Protein AF-A0A959ITI8-F1 (afdb_monomer)

Structure (mmCIF, N/CA/C/O backbone):
data_AF-A0A959ITI8-F1
#
_entry.id   AF-A0A959ITI8-F1
#
loop_
_atom_site.group_PDB
_atom_site.id
_atom_site.type_symbol
_atom_site.label_atom_id
_atom_site.label_alt_id
_atom_site.label_comp_id
_atom_site.label_asym_id
_atom_site.label_entity_id
_atom_site.label_seq_id
_atom_site.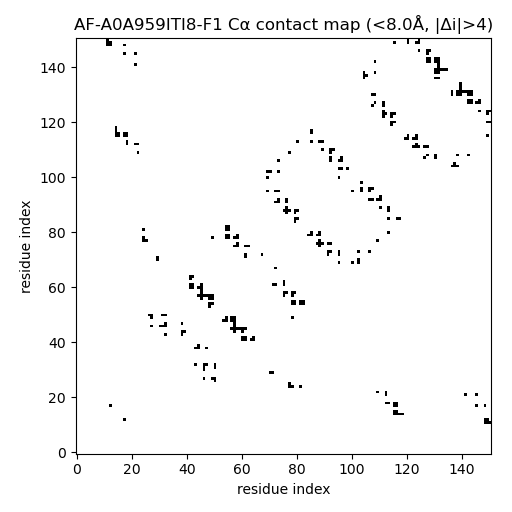pdbx_PDB_ins_code
_atom_site.Cartn_x
_atom_site.Cartn_y
_atom_site.Cartn_z
_atom_site.occupancy
_atom_site.B_iso_or_equiv
_atom_site.auth_seq_id
_atom_site.auth_comp_id
_atom_site.auth_asym_id
_atom_site.auth_atom_id
_atom_site.pdbx_PDB_model_num
ATOM 1 N N . MET A 1 1 ? -22.211 -23.857 44.767 1.00 51.75 1 MET A N 1
ATOM 2 C CA . MET A 1 1 ? -21.684 -22.522 44.427 1.00 51.75 1 MET A CA 1
ATOM 3 C C . MET A 1 1 ? -20.218 -22.698 44.069 1.00 51.75 1 MET A C 1
ATOM 5 O O . MET A 1 1 ? -19.391 -22.748 44.962 1.00 51.75 1 MET A O 1
ATOM 9 N N . LEU A 1 2 ? -19.920 -22.910 42.790 1.00 44.78 2 LEU A N 1
ATOM 10 C CA . LEU A 1 2 ? -18.564 -22.854 42.245 1.00 44.78 2 LEU A CA 1
ATOM 11 C C . LEU A 1 2 ? -18.720 -22.217 40.869 1.00 44.78 2 LEU A C 1
ATOM 13 O O . LEU A 1 2 ? -19.279 -22.823 39.958 1.00 44.78 2 LEU A O 1
ATOM 17 N N . GLY A 1 3 ? -18.382 -20.931 40.805 1.00 43.34 3 GLY A N 1
ATOM 18 C CA . GLY A 1 3 ? -18.475 -20.129 39.600 1.00 43.34 3 GLY A CA 1
ATOM 19 C C . GLY A 1 3 ? -17.437 -20.595 38.593 1.00 43.34 3 GLY A C 1
ATOM 20 O O . GLY A 1 3 ? -16.253 -20.684 38.908 1.00 43.34 3 GLY A O 1
ATOM 21 N N . PHE A 1 4 ? -17.896 -20.875 37.380 1.00 61.19 4 PHE A N 1
ATOM 22 C CA . PHE A 1 4 ? -17.029 -20.844 36.218 1.00 61.19 4 PHE A CA 1
ATOM 23 C C . PHE A 1 4 ? -16.719 -19.375 35.942 1.00 61.19 4 PHE A C 1
ATOM 25 O O . PHE A 1 4 ? -17.576 -18.622 35.484 1.00 61.19 4 PHE A O 1
ATOM 32 N N . PHE A 1 5 ? -15.501 -18.966 36.286 1.00 50.00 5 PHE A N 1
ATOM 33 C CA . PHE A 1 5 ? -14.923 -17.728 35.788 1.00 50.00 5 PHE A CA 1
ATOM 34 C C . PHE A 1 5 ? -14.714 -17.900 34.285 1.00 50.00 5 PHE A C 1
ATOM 36 O O . PHE A 1 5 ? -13.793 -18.581 33.838 1.00 50.00 5 PHE A O 1
ATOM 43 N N . TRP A 1 6 ? -15.617 -17.314 33.507 1.00 49.94 6 TRP A N 1
ATOM 44 C CA . TRP A 1 6 ? -15.401 -17.057 32.095 1.00 49.94 6 TRP A CA 1
ATOM 45 C C . TRP A 1 6 ? -14.419 -15.889 32.025 1.00 49.94 6 TRP A C 1
ATOM 47 O O . TRP A 1 6 ? -14.805 -14.731 32.136 1.00 49.94 6 TRP A O 1
ATOM 57 N N . MET A 1 7 ? -13.127 -16.198 31.952 1.00 45.97 7 MET A N 1
ATOM 58 C CA . MET A 1 7 ? -12.111 -15.212 31.602 1.00 45.97 7 MET A CA 1
ATOM 59 C C . MET A 1 7 ? -11.934 -15.287 30.088 1.00 45.97 7 MET A C 1
ATOM 61 O O . MET A 1 7 ? -10.970 -15.851 29.581 1.00 45.97 7 MET A O 1
ATOM 65 N N . GLY A 1 8 ? -12.941 -14.796 29.363 1.00 40.69 8 GLY A N 1
ATOM 66 C CA . GLY A 1 8 ? -12.720 -14.326 28.006 1.00 40.69 8 GLY A CA 1
ATOM 67 C C . GLY A 1 8 ? -11.922 -13.042 28.145 1.00 40.69 8 GLY A C 1
ATOM 68 O O . GLY A 1 8 ? -12.472 -12.026 28.561 1.00 40.69 8 GLY A O 1
ATOM 69 N N . CYS A 1 9 ? -10.612 -13.111 27.920 1.00 44.00 9 CYS A N 1
ATOM 70 C CA . CYS A 1 9 ? -9.843 -11.905 27.671 1.00 44.00 9 CYS A CA 1
ATOM 71 C C . CYS A 1 9 ? -10.472 -11.232 26.453 1.00 44.00 9 CYS A C 1
ATOM 73 O O . CYS A 1 9 ? -10.500 -11.828 25.378 1.00 44.00 9 CYS A O 1
ATOM 75 N N . ASP A 1 10 ? -10.958 -10.011 26.637 1.00 49.47 10 ASP A N 1
ATOM 76 C CA . ASP A 1 10 ? -11.189 -9.053 25.559 1.00 49.47 10 ASP A CA 1
ATOM 77 C C . ASP A 1 10 ? -9.797 -8.616 25.063 1.00 49.47 10 ASP A C 1
ATOM 79 O O . ASP A 1 10 ? -9.288 -7.543 25.376 1.00 49.47 10 ASP A O 1
ATOM 83 N N . ALA A 1 11 ? -9.073 -9.555 24.453 1.00 50.34 11 ALA A N 1
ATOM 84 C CA . ALA A 1 11 ? -7.860 -9.257 23.723 1.00 50.34 11 ALA A CA 1
ATOM 85 C C . ALA A 1 11 ? -8.335 -8.875 22.328 1.00 50.34 11 ALA A C 1
ATOM 87 O O . ALA A 1 11 ? -8.942 -9.714 21.659 1.00 50.34 11 ALA A O 1
ATOM 88 N N . GLY A 1 12 ? -8.100 -7.622 21.930 1.00 58.72 12 GLY A N 1
ATOM 89 C CA . GLY A 1 12 ? -8.297 -7.189 20.550 1.00 58.72 12 GLY A CA 1
ATOM 90 C C . GLY A 1 12 ? -7.747 -8.238 19.582 1.00 58.72 12 GLY A C 1
ATOM 91 O O . GLY A 1 12 ? -6.795 -8.960 19.899 1.00 58.72 12 GLY A O 1
ATOM 92 N N . ASP A 1 13 ? -8.409 -8.377 18.439 1.00 74.62 13 ASP A N 1
ATOM 93 C CA . ASP A 1 13 ? -8.068 -9.404 17.462 1.00 74.62 13 ASP A CA 1
ATOM 94 C C . ASP A 1 13 ? -6.576 -9.347 17.088 1.00 74.62 13 ASP A C 1
ATOM 96 O O . ASP A 1 13 ? -5.977 -8.274 17.009 1.00 74.62 13 ASP A O 1
ATOM 100 N N . ASP A 1 14 ? -5.979 -10.515 16.835 1.00 89.12 14 ASP A N 1
ATOM 101 C CA . ASP A 1 14 ? -4.570 -10.630 16.453 1.00 89.12 14 ASP A CA 1
ATOM 102 C C . ASP A 1 14 ? -4.248 -9.689 15.263 1.00 89.12 14 ASP A C 1
ATOM 104 O O . ASP A 1 14 ? -4.939 -9.758 14.236 1.00 89.12 14 ASP A O 1
ATOM 108 N N . PRO A 1 15 ? -3.221 -8.817 15.362 1.00 90.69 15 PRO A N 1
ATOM 109 C CA . PRO A 1 15 ? -2.887 -7.847 14.319 1.00 90.69 15 PRO A CA 1
ATOM 110 C C . PRO A 1 15 ? -2.648 -8.477 12.940 1.00 90.69 15 PRO A C 1
ATOM 112 O O . PRO A 1 15 ? -3.027 -7.907 11.913 1.00 90.69 15 PRO A O 1
ATOM 115 N N . GLU A 1 16 ? -2.059 -9.674 12.903 1.00 90.19 16 GLU A N 1
ATOM 116 C CA . GLU A 1 16 ? -1.835 -10.425 11.670 1.00 90.19 16 GLU A CA 1
ATOM 117 C C . GLU A 1 16 ? -3.169 -10.870 11.060 1.00 90.19 16 GLU A C 1
ATOM 119 O O . GLU A 1 16 ? -3.388 -10.726 9.855 1.00 90.19 16 GLU A O 1
ATOM 124 N N . VAL A 1 17 ? -4.100 -11.337 11.896 1.00 92.38 17 VAL A N 1
ATOM 125 C CA . VAL A 1 17 ? -5.451 -11.737 11.476 1.00 92.38 17 VAL A CA 1
ATOM 126 C C . VAL A 1 17 ? -6.253 -10.532 10.986 1.00 92.38 17 VAL A C 1
ATOM 128 O O . VAL A 1 17 ? -6.959 -10.627 9.977 1.00 92.38 17 VAL A O 1
ATOM 131 N N . LEU A 1 18 ? -6.157 -9.388 11.665 1.00 93.69 18 LEU A N 1
ATOM 132 C CA . LEU A 1 18 ? -6.809 -8.150 11.242 1.00 93.69 18 LEU A CA 1
ATOM 133 C C . LEU A 1 18 ? -6.288 -7.677 9.890 1.00 93.69 18 LEU A C 1
ATOM 135 O O . LEU A 1 18 ? -7.086 -7.409 8.990 1.00 93.69 18 LEU A O 1
ATOM 139 N N . TYR A 1 19 ? -4.970 -7.639 9.717 1.00 94.69 19 TYR A N 1
ATOM 140 C CA . TYR A 1 19 ? -4.360 -7.295 8.443 1.00 94.69 19 TYR A CA 1
ATOM 141 C C . TYR A 1 19 ? -4.781 -8.265 7.333 1.00 94.69 19 TYR A C 1
ATOM 143 O O . TYR A 1 19 ? -5.280 -7.828 6.298 1.00 94.69 19 TYR A O 1
ATOM 151 N N . ALA A 1 20 ? -4.636 -9.576 7.545 1.00 93.44 20 ALA A N 1
ATOM 152 C CA . ALA A 1 20 ? -4.881 -10.588 6.517 1.00 93.44 20 ALA A CA 1
ATOM 153 C C . ALA A 1 20 ? -6.332 -10.582 6.008 1.00 93.44 20 ALA A C 1
ATOM 155 O O . ALA A 1 20 ? -6.576 -10.837 4.831 1.00 93.44 20 ALA A O 1
ATOM 156 N N . ASN A 1 21 ? -7.293 -10.255 6.876 1.00 94.75 21 ASN A N 1
ATOM 157 C CA . ASN A 1 21 ? -8.707 -10.169 6.510 1.00 94.75 21 ASN A CA 1
ATOM 158 C C . ASN A 1 21 ? -9.075 -8.899 5.723 1.00 94.75 21 ASN A C 1
ATOM 160 O O . ASN A 1 21 ? -10.147 -8.861 5.122 1.00 94.75 21 ASN A O 1
ATOM 164 N N . ASN A 1 22 ? -8.232 -7.863 5.745 1.00 96.88 22 ASN A N 1
ATOM 165 C CA . ASN A 1 22 ? -8.537 -6.556 5.152 1.00 96.88 22 ASN A CA 1
ATOM 166 C C . ASN A 1 22 ? -7.577 -6.161 4.021 1.00 96.88 22 ASN A C 1
ATOM 168 O O . ASN A 1 22 ? -7.921 -5.329 3.182 1.00 96.88 22 ASN A O 1
ATOM 172 N N . PHE A 1 23 ? -6.382 -6.747 3.967 1.00 97.50 23 PHE A N 1
ATOM 173 C CA . PHE A 1 23 ? -5.420 -6.467 2.916 1.00 97.50 23 PHE A CA 1
ATOM 174 C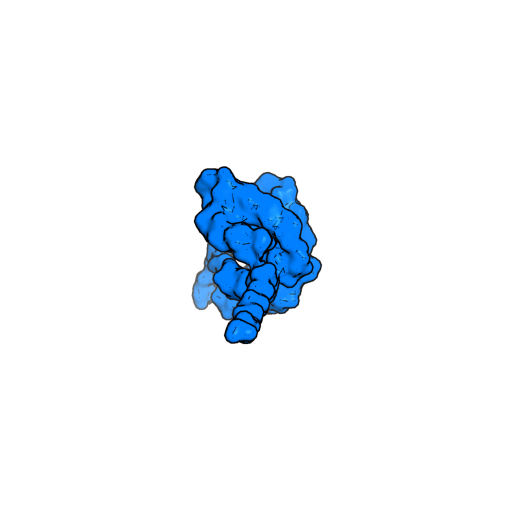 C . PHE A 1 23 ? -5.757 -7.227 1.634 1.00 97.50 23 PHE A C 1
ATOM 176 O O . PHE A 1 23 ? -5.649 -8.449 1.547 1.00 97.50 23 PHE A O 1
ATOM 183 N N . VAL A 1 24 ? -6.088 -6.462 0.598 1.00 96.94 24 VAL A N 1
ATOM 184 C CA . VAL A 1 24 ? -6.194 -6.944 -0.777 1.00 96.94 24 VAL A CA 1
ATOM 185 C C . VAL A 1 24 ? -5.328 -6.032 -1.645 1.00 96.94 24 VAL A C 1
ATOM 187 O O . VAL A 1 24 ? -5.554 -4.821 -1.628 1.00 96.94 24 VAL A O 1
ATOM 190 N N . PRO A 1 25 ? -4.334 -6.548 -2.393 1.00 96.50 25 PRO A N 1
ATOM 191 C CA . PRO A 1 25 ? -3.603 -5.738 -3.362 1.00 96.50 25 PRO A CA 1
ATOM 192 C C . PRO A 1 25 ? -4.564 -5.179 -4.414 1.00 96.50 25 PRO A C 1
ATOM 194 O O . PRO A 1 25 ? -5.355 -5.933 -4.984 1.00 96.50 25 PRO A O 1
ATOM 197 N N . ILE A 1 26 ? -4.503 -3.871 -4.666 1.00 95.19 26 ILE A N 1
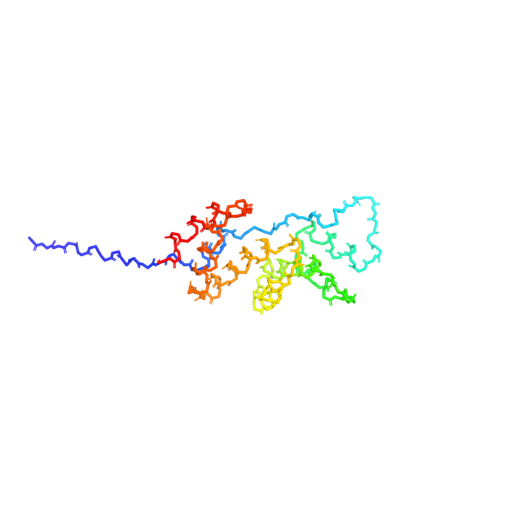ATOM 198 C CA . ILE A 1 26 ? -5.346 -3.231 -5.677 1.00 95.19 26 ILE A CA 1
ATOM 199 C C . ILE A 1 26 ? -5.024 -3.793 -7.064 1.00 95.19 26 ILE A C 1
ATOM 201 O O . ILE A 1 26 ? -3.883 -4.145 -7.351 1.00 95.19 26 ILE A O 1
ATOM 205 N N . GLU A 1 27 ? -6.021 -3.885 -7.940 1.00 93.75 27 GLU A N 1
ATOM 206 C CA . GLU A 1 27 ? -5.757 -4.209 -9.341 1.00 93.75 27 GLU A CA 1
ATOM 207 C C . GLU A 1 27 ? -4.942 -3.100 -10.011 1.00 93.75 27 GLU A C 1
ATOM 209 O O . GLU A 1 27 ? -4.971 -1.939 -9.604 1.00 93.75 27 GLU A O 1
ATOM 214 N N . ASN A 1 28 ? -4.218 -3.453 -11.069 1.00 90.75 28 ASN A N 1
ATOM 215 C CA . ASN A 1 28 ? -3.465 -2.486 -11.848 1.00 90.75 28 ASN A CA 1
ATOM 216 C C . ASN A 1 28 ? -4.393 -1.602 -12.685 1.00 90.75 28 ASN A C 1
ATOM 218 O O . ASN A 1 28 ? -4.769 -1.918 -13.813 1.00 90.75 28 ASN A O 1
ATOM 222 N N . LEU A 1 29 ? -4.723 -0.456 -12.108 1.00 88.38 29 LEU A N 1
ATOM 223 C CA . LEU A 1 29 ? -5.415 0.649 -12.761 1.00 88.38 29 LEU A CA 1
ATOM 224 C C . LEU A 1 29 ? -4.438 1.665 -13.374 1.00 88.38 29 LEU A C 1
ATOM 226 O O . LEU A 1 29 ? -4.871 2.570 -14.080 1.00 88.38 29 LEU A O 1
ATOM 230 N N . TYR A 1 30 ? -3.137 1.535 -13.091 1.00 86.88 30 TYR A N 1
ATOM 231 C CA . TYR A 1 30 ? -2.108 2.477 -13.534 1.00 86.88 30 TYR A CA 1
ATOM 232 C C . TYR A 1 30 ? -1.722 2.245 -14.996 1.00 86.88 30 TYR A C 1
ATOM 234 O O . TYR A 1 30 ? -1.760 3.167 -15.807 1.00 86.88 30 TYR A O 1
ATOM 242 N N . LYS A 1 31 ? -1.376 1.001 -15.345 1.00 80.69 31 LYS A N 1
ATOM 243 C CA . LYS A 1 31 ? -0.959 0.619 -16.699 1.00 80.69 31 LYS A CA 1
ATOM 244 C C . LYS A 1 31 ? -1.366 -0.827 -17.003 1.00 80.69 31 LYS A C 1
ATOM 246 O O . LYS A 1 31 ? -0.524 -1.721 -16.900 1.00 80.69 31 LYS A O 1
ATOM 251 N N . PRO A 1 32 ? -2.642 -1.078 -17.351 1.00 75.19 32 PRO A N 1
ATOM 252 C CA . PRO A 1 32 ? -3.132 -2.425 -17.632 1.00 75.19 32 PRO A CA 1
ATOM 253 C C . PRO A 1 32 ? -2.325 -3.107 -18.746 1.00 75.19 32 PRO A C 1
ATOM 255 O O . PRO A 1 32 ? -2.119 -2.522 -19.810 1.00 75.19 32 PRO A O 1
ATOM 258 N N . THR A 1 33 ? -1.883 -4.349 -18.530 1.00 74.50 33 THR A N 1
ATOM 259 C CA . THR A 1 33 ? -1.074 -5.069 -19.525 1.00 74.50 33 THR A CA 1
ATOM 260 C C . THR A 1 33 ? -1.879 -5.447 -20.771 1.00 74.50 33 THR A C 1
ATOM 262 O O . THR A 1 33 ? -2.869 -6.184 -20.705 1.00 74.50 33 THR A O 1
ATOM 265 N N . GLU A 1 34 ? -1.372 -5.086 -21.951 1.00 74.75 34 GLU A N 1
ATOM 266 C CA . GLU A 1 34 ? -1.841 -5.648 -23.216 1.00 74.75 34 GLU A CA 1
ATOM 267 C C . GLU A 1 34 ? -1.240 -7.045 -23.450 1.00 74.75 34 GLU A C 1
ATOM 269 O O . GLU A 1 34 ? -0.051 -7.203 -23.721 1.00 74.75 34 GLU A O 1
ATOM 274 N N . ARG A 1 35 ? -2.073 -8.097 -23.398 1.00 67.00 35 ARG A N 1
ATOM 275 C CA . ARG A 1 35 ? -1.648 -9.518 -23.454 1.00 67.00 35 ARG A CA 1
ATOM 276 C C . ARG A 1 35 ? -0.765 -9.931 -24.648 1.00 67.00 35 ARG A C 1
ATOM 278 O O . ARG A 1 35 ? -0.246 -11.044 -24.636 1.00 67.00 35 ARG A O 1
ATOM 285 N N . ARG A 1 36 ? -0.642 -9.115 -25.700 1.00 65.75 36 ARG A N 1
ATOM 286 C CA . ARG A 1 36 ? 0.100 -9.448 -26.933 1.00 65.75 36 ARG A CA 1
ATOM 287 C C . ARG A 1 36 ? 1.477 -8.792 -27.040 1.00 65.75 36 ARG A C 1
ATOM 289 O O . ARG A 1 36 ? 2.195 -9.112 -27.984 1.00 65.75 36 ARG A O 1
ATOM 296 N N . GLN A 1 37 ? 1.853 -7.927 -26.102 1.00 70.25 37 GLN A N 1
ATOM 297 C CA . GLN A 1 37 ? 3.127 -7.219 -26.153 1.00 70.25 37 GLN A CA 1
ATOM 298 C C . GLN A 1 37 ? 4.146 -7.866 -25.208 1.00 70.25 37 GLN A C 1
ATOM 300 O O . GLN A 1 37 ? 3.839 -8.190 -24.060 1.00 70.25 37 GLN A O 1
ATOM 305 N N . VAL A 1 38 ? 5.362 -8.097 -25.705 1.00 77.88 38 VAL A N 1
ATOM 306 C CA . VAL A 1 38 ? 6.498 -8.467 -24.851 1.00 77.88 38 VAL A CA 1
ATOM 307 C C . VAL A 1 38 ? 6.916 -7.200 -24.099 1.00 77.88 38 VAL A C 1
ATOM 309 O O . VAL A 1 38 ? 7.080 -6.180 -24.757 1.00 77.88 38 VAL A O 1
ATOM 312 N N . PRO A 1 39 ? 7.079 -7.220 -22.764 1.00 79.75 39 PRO A N 1
ATOM 313 C CA . PRO A 1 39 ? 7.456 -6.021 -22.024 1.00 79.75 39 PRO A CA 1
ATOM 314 C C . PRO A 1 39 ? 8.892 -5.603 -22.360 1.00 79.75 39 PRO A C 1
ATOM 316 O O . PRO A 1 39 ? 9.841 -6.370 -22.156 1.00 79.75 39 PRO A O 1
ATOM 319 N N . GLU A 1 40 ? 9.064 -4.378 -22.848 1.00 85.44 40 GLU A N 1
ATOM 320 C CA . GLU A 1 40 ? 10.351 -3.870 -23.329 1.00 85.44 40 GLU A CA 1
ATOM 321 C C . GLU A 1 40 ? 11.003 -2.961 -22.280 1.00 85.44 40 GLU A C 1
ATOM 323 O O . GLU A 1 40 ? 12.198 -3.090 -21.984 1.00 85.44 40 GLU A O 1
ATOM 328 N N . THR A 1 41 ? 10.202 -2.111 -21.637 1.00 92.75 41 THR A N 1
ATOM 329 C CA . THR A 1 41 ? 10.645 -1.130 -20.635 1.00 92.75 41 THR A CA 1
ATOM 330 C C . THR A 1 41 ? 10.683 -1.694 -19.208 1.00 92.75 41 THR A C 1
ATOM 332 O O . THR A 1 41 ? 10.082 -2.725 -18.903 1.00 92.75 41 THR A O 1
ATOM 335 N N . ILE A 1 42 ? 11.405 -1.021 -18.299 1.00 95.12 42 ILE A N 1
ATOM 336 C CA . ILE A 1 42 ? 11.422 -1.363 -16.860 1.00 95.12 42 ILE A CA 1
ATOM 337 C C . ILE A 1 42 ? 10.010 -1.272 -16.271 1.00 95.12 42 ILE A C 1
ATOM 339 O O . ILE A 1 42 ? 9.591 -2.166 -15.540 1.00 95.12 42 ILE A O 1
ATOM 343 N N . GLU A 1 43 ? 9.277 -0.220 -16.631 1.00 94.00 43 GLU A N 1
ATOM 344 C CA . GLU A 1 43 ? 7.904 0.005 -16.189 1.00 94.00 43 GLU A CA 1
ATOM 345 C C . GLU A 1 43 ? 6.962 -1.110 -16.662 1.00 94.00 43 GLU A C 1
ATOM 347 O O . GLU A 1 43 ? 6.233 -1.683 -15.859 1.00 94.00 43 GLU A O 1
ATOM 352 N N . GLU A 1 44 ? 7.000 -1.486 -17.944 1.00 93.06 44 GLU A N 1
ATOM 353 C CA . GLU A 1 44 ? 6.169 -2.589 -18.448 1.00 93.06 44 GLU A CA 1
ATOM 354 C C . GLU A 1 44 ? 6.497 -3.908 -17.753 1.00 93.06 44 GLU A C 1
ATOM 356 O O . GLU A 1 44 ? 5.588 -4.647 -17.387 1.00 93.06 44 GLU A O 1
ATOM 361 N N . LYS A 1 45 ? 7.782 -4.201 -17.517 1.00 94.81 45 LYS A N 1
ATOM 362 C CA . LYS A 1 45 ? 8.185 -5.406 -16.773 1.00 94.81 45 LYS A CA 1
ATOM 363 C C . LYS A 1 45 ? 7.610 -5.402 -15.358 1.00 94.81 45 LYS A C 1
ATOM 365 O O . LYS A 1 45 ? 7.097 -6.427 -14.924 1.00 94.81 45 LYS A O 1
ATOM 370 N N . ALA A 1 46 ? 7.644 -4.264 -14.668 1.00 96.12 46 ALA A N 1
ATOM 371 C CA . ALA A 1 46 ? 7.039 -4.116 -13.348 1.00 96.12 46 ALA A CA 1
ATOM 372 C C . ALA A 1 46 ? 5.539 -4.431 -13.350 1.00 96.12 46 ALA A C 1
ATOM 374 O O . ALA A 1 46 ? 5.089 -5.283 -12.583 1.00 96.12 46 ALA A O 1
ATOM 375 N N . PHE A 1 47 ? 4.771 -3.772 -14.216 1.00 95.25 47 PHE A N 1
ATOM 376 C CA . PHE A 1 47 ? 3.313 -3.887 -14.205 1.00 95.25 47 PHE A CA 1
ATOM 377 C C . PHE A 1 47 ? 2.800 -5.209 -14.798 1.00 95.25 47 PHE A C 1
ATOM 379 O O . PHE A 1 47 ? 1.788 -5.722 -14.329 1.00 95.25 47 PHE A O 1
ATOM 386 N N . VAL A 1 48 ? 3.541 -5.843 -15.716 1.00 94.19 48 VAL A N 1
ATOM 387 C CA . VAL A 1 48 ? 3.261 -7.225 -16.154 1.00 94.19 48 VAL A CA 1
ATOM 388 C C . VAL A 1 48 ? 3.386 -8.211 -14.995 1.00 94.19 48 VAL A C 1
ATOM 390 O O . VAL A 1 48 ? 2.540 -9.092 -14.833 1.00 94.19 48 VAL A O 1
ATOM 393 N N . GLU A 1 49 ? 4.440 -8.094 -14.188 1.00 95.88 49 GLU A N 1
ATOM 394 C CA . GLU A 1 49 ? 4.632 -8.969 -13.029 1.00 95.88 49 GLU A CA 1
ATOM 395 C C . GLU A 1 49 ? 3.606 -8.671 -11.930 1.00 95.88 49 GLU A C 1
ATOM 397 O O . GLU A 1 49 ? 3.089 -9.601 -11.309 1.00 95.88 49 GLU A O 1
ATOM 402 N N . TYR A 1 50 ? 3.222 -7.402 -11.763 1.00 96.75 50 TYR A N 1
ATOM 403 C CA . TYR A 1 50 ? 2.144 -7.006 -10.861 1.00 96.75 50 TYR A CA 1
ATOM 404 C C . TYR A 1 50 ? 0.800 -7.638 -11.266 1.00 96.75 50 TYR A C 1
ATOM 406 O O . TYR A 1 50 ? 0.142 -8.264 -10.436 1.00 96.75 50 TYR A O 1
ATOM 414 N N . ASP A 1 51 ? 0.429 -7.575 -12.549 1.00 94.56 51 ASP A N 1
ATOM 415 C CA . ASP A 1 51 ? -0.800 -8.186 -13.090 1.00 94.56 51 ASP A CA 1
ATOM 416 C C . ASP A 1 51 ? -0.818 -9.709 -12.935 1.00 94.56 51 ASP A C 1
ATOM 418 O O . ASP A 1 51 ? -1.865 -10.328 -12.729 1.00 94.56 51 ASP A O 1
ATOM 422 N N . ARG A 1 52 ? 0.362 -10.331 -13.000 1.00 94.75 52 ARG A N 1
ATOM 423 C CA . ARG A 1 52 ? 0.561 -11.763 -12.735 1.00 94.75 52 ARG A CA 1
ATOM 424 C C . ARG A 1 52 ? 0.553 -12.107 -11.247 1.00 94.75 52 ARG A C 1
ATOM 426 O O . ARG A 1 52 ? 0.697 -13.281 -10.913 1.00 94.75 52 ARG A O 1
ATOM 433 N N . LYS A 1 53 ? 0.382 -11.116 -10.366 1.00 96.44 53 LYS A N 1
ATOM 434 C CA . LYS A 1 53 ? 0.469 -11.237 -8.903 1.00 96.44 53 LYS A CA 1
ATOM 435 C C . LYS A 1 53 ? 1.842 -11.715 -8.418 1.00 96.44 53 LYS A C 1
ATOM 437 O O . LYS A 1 53 ? 1.978 -12.212 -7.303 1.00 96.44 53 LYS A O 1
ATOM 442 N N . ASN A 1 54 ? 2.875 -11.550 -9.244 1.00 97.38 54 ASN A N 1
ATOM 443 C CA . ASN A 1 54 ? 4.262 -11.794 -8.876 1.00 97.38 54 ASN A CA 1
ATOM 444 C C . ASN A 1 54 ? 4.840 -10.534 -8.219 1.00 97.38 54 ASN A C 1
ATOM 446 O O . ASN A 1 54 ? 5.715 -9.853 -8.757 1.00 97.38 54 ASN A O 1
ATOM 450 N N . TYR A 1 55 ? 4.298 -10.199 -7.050 1.00 98.12 55 TYR A N 1
ATOM 451 C CA . TYR A 1 55 ? 4.620 -8.966 -6.336 1.00 98.12 55 TYR A CA 1
ATOM 452 C C . TYR A 1 55 ? 6.106 -8.805 -5.971 1.00 98.12 55 TYR A C 1
ATOM 454 O O . TYR A 1 55 ? 6.602 -7.685 -6.116 1.00 98.12 55 TYR A O 1
ATOM 462 N N . PRO A 1 56 ? 6.857 -9.865 -5.596 1.00 98.19 56 PRO A N 1
ATOM 463 C CA . PRO A 1 56 ? 8.288 -9.722 -5.331 1.00 98.19 56 PRO A CA 1
ATOM 464 C C . PRO A 1 56 ? 9.062 -9.234 -6.561 1.00 98.19 56 PRO A C 1
ATOM 466 O O . PRO A 1 56 ? 9.916 -8.351 -6.463 1.00 98.19 56 PRO A O 1
ATOM 469 N N . GLU A 1 57 ? 8.734 -9.768 -7.738 1.00 98.19 57 GLU A N 1
ATOM 470 C CA . GLU A 1 57 ? 9.386 -9.377 -8.986 1.00 98.19 57 GLU A CA 1
ATOM 471 C C . GLU A 1 57 ? 8.899 -8.006 -9.476 1.00 98.19 57 GLU A C 1
ATOM 473 O O . GLU A 1 57 ? 9.706 -7.202 -9.947 1.00 98.19 57 GLU A O 1
ATOM 478 N N . ALA A 1 58 ? 7.612 -7.693 -9.297 1.00 98.06 58 ALA A N 1
ATOM 479 C CA . ALA A 1 58 ? 7.066 -6.367 -9.575 1.00 98.06 58 ALA A CA 1
ATOM 480 C C . ALA A 1 58 ? 7.789 -5.284 -8.757 1.00 98.06 58 ALA A C 1
ATOM 482 O O . ALA A 1 58 ? 8.276 -4.305 -9.324 1.00 98.06 58 ALA A O 1
ATOM 483 N N . ALA A 1 59 ? 7.946 -5.494 -7.444 1.00 98.31 59 ALA A N 1
ATOM 484 C CA . ALA A 1 59 ? 8.689 -4.592 -6.567 1.00 98.31 59 ALA A CA 1
ATOM 485 C C . ALA A 1 59 ? 10.147 -4.430 -7.028 1.00 98.31 59 ALA A C 1
ATOM 487 O O . ALA A 1 59 ? 10.652 -3.309 -7.107 1.00 98.31 59 ALA A O 1
ATOM 488 N N . ARG A 1 60 ? 10.807 -5.531 -7.420 1.00 98.25 60 ARG A N 1
ATOM 489 C CA . ARG A 1 60 ? 12.185 -5.510 -7.936 1.00 98.25 60 ARG A CA 1
ATOM 490 C C . ARG A 1 60 ? 12.336 -4.654 -9.194 1.00 98.25 60 ARG A C 1
ATOM 492 O O . ARG A 1 60 ? 13.377 -4.023 -9.373 1.00 98.25 60 ARG A O 1
ATOM 499 N N . TRP A 1 61 ? 11.352 -4.654 -10.092 1.00 98.12 61 TRP A N 1
ATOM 500 C CA . TRP A 1 61 ? 11.371 -3.800 -11.283 1.00 98.12 61 TRP A CA 1
ATOM 501 C C . TRP A 1 61 ? 11.018 -2.349 -10.963 1.00 98.12 61 TRP A C 1
ATOM 503 O O . TRP A 1 61 ? 11.717 -1.460 -11.441 1.00 98.12 61 TRP A O 1
ATOM 513 N N . LEU A 1 62 ? 10.012 -2.103 -10.120 1.00 97.81 62 LEU A N 1
ATOM 514 C CA . LEU A 1 62 ? 9.613 -0.748 -9.717 1.00 97.81 62 LEU A CA 1
ATOM 515 C C . LEU A 1 62 ? 10.747 0.001 -9.005 1.00 97.81 62 LEU A C 1
ATOM 517 O O . LEU A 1 62 ? 10.950 1.183 -9.260 1.00 97.81 62 LEU A O 1
ATOM 521 N N . GLN A 1 63 ? 11.554 -0.689 -8.193 1.00 97.75 63 GLN A N 1
ATOM 522 C CA . GLN A 1 63 ? 12.740 -0.110 -7.542 1.00 97.75 63 GLN A CA 1
ATOM 523 C C . GLN A 1 63 ? 13.828 0.360 -8.522 1.00 97.75 63 GLN A C 1
ATOM 525 O O . GLN A 1 63 ? 14.718 1.108 -8.127 1.00 97.75 63 GLN A O 1
ATOM 530 N N . LYS A 1 64 ? 13.792 -0.082 -9.786 1.00 97.94 64 LYS A N 1
ATOM 531 C CA . LYS A 1 64 ? 14.760 0.321 -10.820 1.00 97.94 64 LYS A CA 1
ATOM 532 C C . LYS A 1 64 ? 14.304 1.533 -11.630 1.00 97.94 64 LYS A C 1
ATOM 534 O O . LYS A 1 64 ? 15.045 1.958 -12.511 1.00 97.94 64 LYS A O 1
ATOM 539 N N . LEU A 1 65 ? 13.090 2.037 -11.407 1.00 96.62 65 LEU A N 1
ATOM 540 C CA . LEU A 1 65 ? 12.604 3.217 -12.112 1.00 96.62 65 LEU A CA 1
ATOM 541 C C . LEU A 1 65 ? 13.404 4.448 -11.687 1.00 96.62 65 LEU A C 1
ATOM 543 O O . LEU A 1 65 ? 13.565 4.727 -10.500 1.00 96.62 65 LEU A O 1
ATOM 547 N N . GLU A 1 66 ? 13.885 5.199 -12.672 1.00 93.31 66 GLU A N 1
ATOM 548 C CA . GLU A 1 66 ? 14.510 6.494 -12.438 1.00 93.31 66 GLU A CA 1
ATOM 549 C C . GLU A 1 66 ? 13.408 7.552 -12.324 1.00 93.31 66 GLU A C 1
ATOM 551 O O . GLU A 1 66 ? 12.634 7.743 -13.258 1.00 93.31 66 GLU A O 1
ATOM 556 N N . SER A 1 67 ? 13.343 8.244 -11.184 1.00 93.88 67 SER A N 1
ATOM 557 C CA . SER A 1 67 ? 12.329 9.275 -10.894 1.00 93.88 67 SER A CA 1
ATOM 558 C C . SER A 1 67 ? 10.871 8.774 -10.969 1.00 93.88 67 SER A C 1
ATOM 560 O O . SER A 1 67 ? 10.092 9.300 -11.766 1.00 93.88 67 SER A O 1
ATOM 562 N N . PRO A 1 68 ? 10.474 7.777 -10.152 1.00 96.00 68 PRO A N 1
ATOM 563 C CA . PRO A 1 68 ? 9.122 7.238 -10.199 1.00 96.00 68 PRO A CA 1
ATOM 564 C C . PRO A 1 68 ? 8.079 8.270 -9.755 1.00 96.00 68 PRO A C 1
ATOM 566 O O . PRO A 1 68 ? 8.279 9.002 -8.779 1.00 96.00 68 PRO A O 1
ATOM 569 N N . ASP A 1 69 ? 6.936 8.299 -10.437 1.00 95.81 69 ASP A N 1
ATOM 570 C CA . ASP A 1 69 ? 5.820 9.158 -10.046 1.00 95.81 69 ASP A CA 1
ATOM 571 C C . ASP A 1 69 ? 5.099 8.644 -8.779 1.00 95.81 69 ASP A C 1
ATOM 573 O O . ASP A 1 69 ? 5.484 7.647 -8.158 1.00 95.81 69 ASP A O 1
ATOM 577 N N . ALA A 1 70 ? 4.071 9.362 -8.318 1.00 96.19 70 ALA A N 1
ATOM 578 C CA . ALA A 1 70 ? 3.306 8.960 -7.134 1.00 96.19 70 ALA A CA 1
ATOM 579 C C . ALA A 1 70 ? 2.597 7.603 -7.304 1.00 96.19 70 ALA A C 1
ATOM 581 O O . ALA A 1 70 ? 2.556 6.819 -6.358 1.00 96.19 70 ALA A O 1
ATOM 582 N N . GLY A 1 71 ? 2.089 7.300 -8.502 1.00 96.06 71 GLY A N 1
ATOM 583 C CA . GLY A 1 71 ? 1.419 6.034 -8.785 1.00 96.06 71 GLY A CA 1
ATOM 584 C C . GLY A 1 71 ? 2.400 4.868 -8.744 1.00 96.06 71 GLY A C 1
ATOM 585 O O . GLY A 1 71 ? 2.189 3.912 -8.007 1.00 96.06 71 GLY A O 1
ATOM 586 N N . GLN A 1 72 ? 3.527 4.965 -9.443 1.00 97.25 72 GLN A N 1
ATOM 587 C CA . GLN A 1 72 ? 4.569 3.934 -9.449 1.00 97.25 72 GLN A CA 1
ATOM 588 C C . GLN A 1 72 ? 5.120 3.667 -8.040 1.00 97.25 72 GLN A C 1
ATOM 590 O O . GLN A 1 72 ? 5.294 2.508 -7.657 1.00 97.25 72 GLN A O 1
ATOM 595 N N . ARG A 1 73 ? 5.333 4.717 -7.233 1.00 97.94 73 ARG A N 1
ATOM 596 C CA . ARG A 1 73 ? 5.719 4.578 -5.816 1.00 97.94 73 ARG A CA 1
ATOM 597 C C . ARG A 1 73 ? 4.628 3.907 -4.979 1.00 97.94 73 ARG A C 1
ATOM 599 O O . ARG A 1 73 ? 4.941 3.063 -4.142 1.00 97.94 73 ARG A O 1
ATOM 606 N N . PHE A 1 74 ? 3.361 4.235 -5.219 1.00 98.31 74 PHE A N 1
ATOM 607 C CA . PHE A 1 74 ? 2.236 3.592 -4.546 1.00 98.31 74 PHE A CA 1
ATOM 608 C C . PHE A 1 74 ? 2.148 2.095 -4.890 1.00 98.31 74 PHE A C 1
ATOM 610 O O . PHE A 1 74 ? 2.084 1.258 -3.989 1.00 98.31 74 PHE A O 1
ATOM 617 N N . TYR A 1 75 ? 2.245 1.725 -6.171 1.00 98.19 75 TYR A N 1
ATOM 618 C CA . TYR A 1 75 ? 2.269 0.318 -6.590 1.00 98.19 75 TYR A CA 1
ATOM 619 C C . TYR A 1 75 ? 3.484 -0.435 -6.045 1.00 98.19 75 TYR A C 1
ATOM 621 O O . TYR A 1 75 ? 3.362 -1.617 -5.715 1.00 98.19 75 TYR A O 1
ATOM 629 N N . LEU A 1 76 ? 4.630 0.236 -5.884 1.00 98.56 76 LEU A N 1
ATOM 630 C CA . LEU A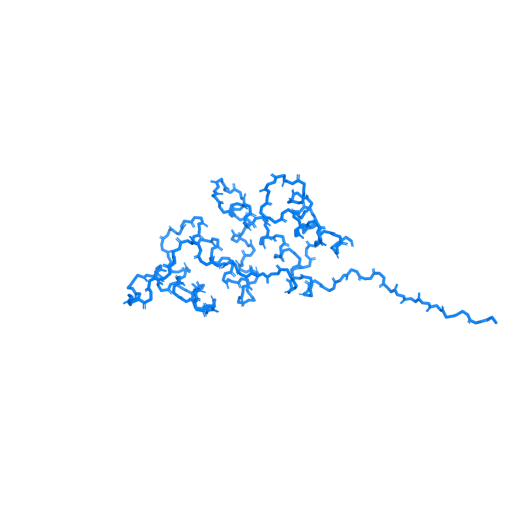 1 76 ? 5.794 -0.343 -5.217 1.00 98.56 76 LEU A CA 1
ATOM 631 C C . LEU A 1 76 ? 5.471 -0.677 -3.759 1.00 98.56 76 LEU A C 1
ATOM 633 O O . LEU A 1 76 ? 5.744 -1.794 -3.326 1.00 98.56 76 LEU A O 1
ATOM 637 N N . ALA A 1 77 ? 4.851 0.245 -3.020 1.00 98.44 77 ALA A N 1
ATOM 638 C CA . ALA A 1 77 ? 4.456 -0.006 -1.639 1.00 98.44 77 ALA A CA 1
ATOM 639 C C . ALA A 1 77 ? 3.476 -1.186 -1.524 1.00 98.44 77 ALA A C 1
ATOM 641 O O . ALA A 1 77 ? 3.705 -2.092 -0.725 1.00 98.44 77 ALA A O 1
ATOM 642 N N . VAL A 1 78 ? 2.442 -1.244 -2.371 1.00 98.44 78 VAL A N 1
ATOM 643 C CA . VAL A 1 78 ? 1.481 -2.362 -2.360 1.00 98.44 78 VAL A CA 1
ATOM 644 C C . VAL A 1 78 ? 2.156 -3.690 -2.727 1.00 98.44 78 VAL A C 1
ATOM 646 O O . VAL A 1 78 ? 1.878 -4.711 -2.099 1.00 98.44 78 VAL A O 1
ATOM 649 N N . ALA A 1 79 ? 3.070 -3.698 -3.703 1.00 98.50 79 ALA A N 1
ATOM 650 C CA . ALA A 1 79 ? 3.829 -4.895 -4.064 1.00 98.50 79 ALA A CA 1
ATOM 651 C C . ALA A 1 79 ? 4.739 -5.373 -2.917 1.00 98.50 79 ALA A C 1
ATOM 653 O O . ALA A 1 79 ? 4.849 -6.577 -2.678 1.00 98.50 79 ALA A O 1
ATOM 654 N N . LEU A 1 80 ? 5.355 -4.447 -2.175 1.00 98.44 80 LEU A N 1
ATOM 655 C CA . LEU A 1 80 ? 6.147 -4.760 -0.984 1.00 98.44 80 LEU A CA 1
ATOM 656 C C . LEU A 1 80 ? 5.274 -5.358 0.128 1.00 98.44 80 LEU A C 1
ATOM 658 O O . LEU A 1 80 ? 5.630 -6.407 0.657 1.00 98.44 80 LEU A O 1
ATOM 662 N N . MET A 1 81 ? 4.103 -4.777 0.412 1.00 98.06 81 MET A N 1
ATOM 663 C CA . MET A 1 81 ? 3.137 -5.331 1.377 1.00 98.06 81 MET A CA 1
ATOM 664 C C . MET A 1 81 ? 2.684 -6.747 0.990 1.00 98.06 81 MET A C 1
ATOM 666 O O . MET A 1 81 ? 2.716 -7.679 1.789 1.00 98.06 81 MET A O 1
ATOM 670 N N . ALA A 1 82 ? 2.333 -6.952 -0.280 1.00 97.38 82 ALA A N 1
ATOM 671 C CA . ALA A 1 82 ? 1.935 -8.266 -0.783 1.00 97.38 82 ALA A CA 1
ATOM 672 C C . ALA A 1 82 ? 3.079 -9.298 -0.761 1.00 97.38 82 ALA A C 1
ATOM 674 O O . ALA A 1 82 ? 2.838 -10.502 -0.834 1.00 97.38 82 ALA A O 1
ATOM 675 N N . SER A 1 83 ? 4.319 -8.823 -0.636 1.00 96.44 83 SER A N 1
ATOM 676 C CA . SER A 1 83 ? 5.532 -9.630 -0.500 1.00 96.44 83 SER A CA 1
ATOM 677 C C . SER A 1 83 ? 6.027 -9.730 0.945 1.00 96.44 83 SER A C 1
ATOM 679 O O . SER A 1 83 ? 7.167 -10.142 1.148 1.00 96.44 83 SER A O 1
ATOM 681 N N . GLN A 1 84 ? 5.207 -9.349 1.932 1.00 94.75 84 GLN A N 1
ATOM 682 C CA . GLN A 1 84 ? 5.547 -9.370 3.359 1.00 94.75 84 GLN A CA 1
ATOM 683 C C . GLN A 1 84 ? 6.769 -8.500 3.721 1.00 94.75 84 GLN A C 1
ATOM 685 O O . GLN A 1 84 ? 7.583 -8.864 4.568 1.00 94.75 84 GLN A O 1
ATOM 690 N N . GLN A 1 85 ? 6.931 -7.365 3.035 1.00 94.44 85 GLN A N 1
ATOM 691 C CA . GLN A 1 85 ? 8.011 -6.393 3.240 1.00 94.44 85 GLN A CA 1
ATOM 692 C C . GLN A 1 85 ? 7.460 -5.052 3.754 1.00 94.44 85 GLN A C 1
ATOM 694 O O . GLN A 1 85 ? 7.738 -3.985 3.202 1.00 94.44 85 GLN A O 1
ATOM 699 N N . GLU A 1 86 ? 6.660 -5.092 4.818 1.00 89.31 86 GLU A N 1
ATOM 700 C CA . GLU A 1 86 ? 5.953 -3.927 5.379 1.00 89.31 86 GLU A CA 1
ATOM 701 C C . GLU A 1 86 ? 6.911 -2.851 5.879 1.00 89.31 86 GLU A C 1
ATOM 703 O O . GLU A 1 86 ? 6.678 -1.664 5.650 1.00 89.31 86 GLU A O 1
ATOM 708 N N . SER A 1 87 ? 8.035 -3.260 6.467 1.00 90.81 87 SER A N 1
ATOM 709 C CA . SER A 1 87 ? 9.094 -2.357 6.927 1.00 90.81 87 SER A CA 1
ATOM 710 C C . SER A 1 87 ? 9.668 -1.479 5.808 1.00 90.81 87 SER A C 1
ATOM 712 O O . SER A 1 87 ? 10.087 -0.352 6.070 1.00 90.81 87 SER A O 1
ATOM 714 N N . ALA A 1 88 ? 9.645 -1.957 4.558 1.00 95.44 88 ALA A N 1
ATOM 715 C CA . ALA A 1 88 ? 10.026 -1.181 3.380 1.00 95.44 88 ALA A CA 1
ATOM 716 C C . ALA A 1 88 ? 8.839 -0.419 2.762 1.00 95.44 88 ALA A C 1
ATOM 718 O O . ALA A 1 88 ? 9.030 0.657 2.199 1.00 95.44 88 ALA A O 1
ATOM 719 N N . ALA A 1 89 ? 7.618 -0.952 2.865 1.00 97.62 89 ALA A N 1
ATOM 720 C CA . ALA A 1 89 ? 6.416 -0.324 2.315 1.00 97.62 89 ALA A CA 1
ATOM 721 C C . ALA A 1 89 ? 5.963 0.907 3.114 1.00 97.62 89 ALA A C 1
ATOM 723 O O . ALA A 1 89 ? 5.624 1.934 2.528 1.00 97.62 89 ALA A O 1
ATOM 724 N N . LYS A 1 90 ? 5.971 0.816 4.448 1.00 97.75 90 LYS A N 1
ATOM 725 C CA . LYS A 1 90 ? 5.490 1.864 5.356 1.00 97.75 90 LYS A CA 1
ATOM 726 C C . LYS A 1 90 ? 6.121 3.242 5.099 1.00 97.75 90 LYS A C 1
ATOM 728 O O . LYS A 1 90 ? 5.351 4.165 4.846 1.00 97.75 90 LYS A O 1
ATOM 733 N N . PRO A 1 91 ? 7.460 3.411 5.053 1.00 97.69 91 PRO A N 1
ATOM 734 C CA . PRO A 1 91 ? 8.053 4.730 4.811 1.00 97.69 91 PRO A CA 1
ATOM 735 C C . PRO A 1 91 ? 7.682 5.322 3.441 1.00 97.69 91 PRO A C 1
ATOM 737 O O . PRO A 1 91 ? 7.560 6.538 3.310 1.00 97.69 91 PRO A O 1
ATOM 740 N N . LEU A 1 92 ? 7.453 4.486 2.417 1.00 97.56 92 LEU A N 1
ATOM 741 C CA . LEU A 1 92 ? 6.984 4.962 1.109 1.00 97.56 92 LEU A CA 1
ATOM 742 C C . LEU A 1 92 ? 5.563 5.533 1.200 1.00 97.56 92 LEU A C 1
ATOM 744 O O . LEU A 1 92 ? 5.280 6.580 0.620 1.00 97.56 92 LEU A O 1
ATOM 748 N N . LEU A 1 93 ? 4.676 4.862 1.937 1.00 98.31 93 LEU A N 1
ATOM 749 C CA . LEU A 1 93 ? 3.298 5.311 2.146 1.00 98.31 93 LEU A CA 1
ATOM 750 C C . LEU A 1 93 ? 3.237 6.568 3.028 1.00 98.31 93 LEU A C 1
ATOM 752 O O . LEU A 1 93 ? 2.502 7.500 2.706 1.00 98.31 93 LEU A O 1
ATOM 756 N N . GLU A 1 94 ? 4.053 6.633 4.085 1.00 98.00 94 GLU A N 1
ATOM 757 C CA . GLU A 1 94 ? 4.195 7.812 4.953 1.00 98.00 94 GLU A CA 1
ATOM 758 C C . GLU A 1 94 ? 4.696 9.043 4.192 1.00 98.00 94 GLU A C 1
ATOM 760 O O . GLU A 1 94 ? 4.294 10.162 4.500 1.00 98.00 94 GLU A O 1
ATOM 765 N N . GLN A 1 95 ? 5.543 8.862 3.177 1.00 97.50 95 GLN A N 1
ATOM 766 C CA . GLN A 1 95 ? 5.938 9.957 2.297 1.00 97.50 95 GLN A CA 1
ATOM 767 C C . GLN A 1 95 ? 4.792 10.347 1.348 1.00 97.50 95 GLN A C 1
ATOM 769 O O . GLN A 1 95 ? 4.452 11.524 1.238 1.00 97.50 95 GLN A O 1
ATOM 774 N N . LEU A 1 96 ? 4.170 9.369 0.681 1.00 97.50 96 LEU A N 1
ATOM 775 C CA . LEU A 1 96 ? 3.136 9.605 -0.335 1.00 97.50 96 LEU A CA 1
ATOM 776 C C . LEU A 1 96 ? 1.866 10.271 0.206 1.00 97.50 96 LEU A C 1
ATOM 778 O O . LEU A 1 96 ? 1.199 10.987 -0.538 1.00 97.50 96 LEU A O 1
ATOM 782 N N . ILE A 1 97 ? 1.503 10.032 1.469 1.00 96.56 97 ILE A N 1
ATOM 783 C CA . ILE A 1 97 ? 0.309 10.633 2.088 1.00 96.56 97 ILE A CA 1
ATOM 784 C C . ILE A 1 97 ? 0.468 12.152 2.304 1.00 96.56 97 ILE A C 1
ATOM 786 O O . ILE A 1 97 ? -0.524 12.885 2.359 1.00 96.56 97 ILE A O 1
ATOM 790 N N . GLN A 1 98 ? 1.712 12.643 2.387 1.00 96.25 98 GLN A N 1
ATOM 791 C CA . GLN A 1 98 ? 2.026 14.072 2.522 1.00 96.25 98 GLN A CA 1
ATOM 792 C C . GLN A 1 98 ? 1.938 14.825 1.188 1.00 96.25 98 GLN A C 1
ATOM 794 O O . GLN A 1 98 ? 1.885 16.053 1.171 1.00 96.25 98 GLN A O 1
ATOM 799 N N . GLU A 1 99 ? 1.925 14.103 0.070 1.00 95.00 99 GLU A N 1
ATOM 800 C CA . GLU A 1 99 ? 1.849 14.673 -1.271 1.00 95.00 99 GLU A CA 1
ATOM 801 C C . GLU A 1 99 ? 0.383 14.889 -1.682 1.00 95.00 99 GLU A C 1
ATOM 803 O O . GLU A 1 99 ? -0.496 14.086 -1.360 1.00 95.00 99 GLU A O 1
ATOM 808 N N . ASP A 1 100 ? 0.102 15.971 -2.411 1.00 92.62 100 ASP A N 1
ATOM 809 C CA . ASP A 1 100 ? -1.208 16.178 -3.037 1.00 92.62 100 ASP A CA 1
ATOM 810 C C . ASP A 1 100 ? -1.249 15.432 -4.375 1.00 92.62 100 ASP A C 1
ATOM 812 O O . ASP A 1 100 ? -0.698 15.888 -5.380 1.00 92.62 100 ASP 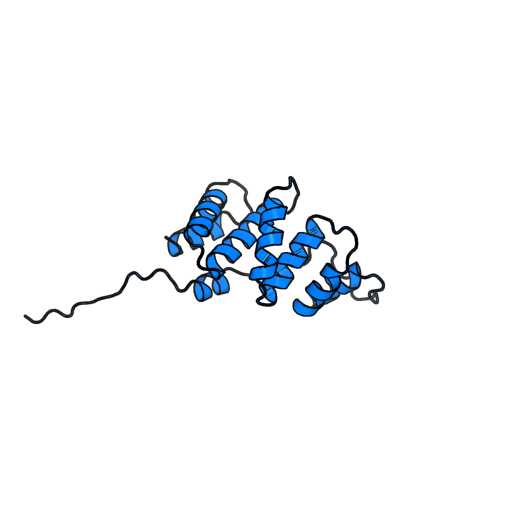A O 1
ATOM 816 N N . GLN A 1 101 ? -1.805 14.219 -4.359 1.00 93.19 101 GLN A N 1
ATOM 817 C CA . GLN A 1 101 ? -1.739 13.292 -5.485 1.00 93.19 101 GLN A CA 1
ATOM 818 C C . GLN A 1 101 ? -2.963 12.349 -5.545 1.00 93.19 101 GLN A C 1
ATOM 820 O O . GLN A 1 101 ? -3.568 12.061 -4.509 1.00 93.19 101 GLN A O 1
ATOM 825 N N . PRO A 1 102 ? -3.345 11.835 -6.735 1.00 92.75 102 PRO A N 1
ATOM 826 C CA . PRO A 1 102 ? -4.615 11.116 -6.927 1.00 92.75 102 PRO A CA 1
ATOM 827 C C . PRO A 1 102 ? -4.782 9.803 -6.141 1.00 92.75 102 PRO A C 1
ATOM 829 O O . PRO A 1 102 ? -5.904 9.379 -5.883 1.00 92.75 102 PRO A O 1
ATOM 832 N N . TYR A 1 103 ? -3.687 9.151 -5.758 1.00 94.44 103 TYR A N 1
ATOM 833 C CA . TYR A 1 103 ? -3.659 7.917 -4.968 1.00 94.44 103 TYR A CA 1
ATOM 834 C C . TYR A 1 103 ? -3.767 8.173 -3.465 1.00 94.44 103 TYR A C 1
ATOM 836 O O . TYR A 1 103 ? -3.767 7.209 -2.712 1.00 94.44 103 TYR A O 1
ATOM 844 N N . LYS A 1 104 ? -3.852 9.424 -2.994 1.00 96.50 104 LYS A N 1
ATOM 845 C CA . LYS A 1 104 ? -3.809 9.737 -1.557 1.00 96.50 104 LYS A CA 1
ATOM 846 C C . LYS A 1 104 ? -4.843 8.963 -0.717 1.00 96.50 104 LYS A C 1
ATOM 848 O O . LYS A 1 104 ? -4.413 8.351 0.257 1.00 96.50 104 LYS A O 1
ATOM 853 N N . PRO A 1 105 ? -6.126 8.846 -1.120 1.00 97.00 105 PRO A N 1
ATOM 854 C CA . PRO A 1 105 ? -7.094 8.019 -0.387 1.00 97.00 105 PRO A CA 1
ATOM 855 C C . PRO A 1 105 ? -6.718 6.527 -0.342 1.00 97.00 105 PRO A C 1
ATOM 857 O O . PRO A 1 105 ? -6.980 5.812 0.623 1.00 97.00 105 PRO A O 1
ATOM 860 N N . LEU A 1 106 ? -6.073 6.020 -1.398 1.00 97.38 106 LEU A N 1
ATOM 861 C CA . LEU A 1 106 ? -5.566 4.649 -1.402 1.00 97.38 106 LEU A CA 1
ATOM 862 C C . LEU A 1 106 ? -4.364 4.531 -0.455 1.00 97.38 106 LEU A C 1
ATOM 864 O O . LEU A 1 106 ? -4.309 3.605 0.349 1.00 97.38 106 LEU A O 1
ATOM 868 N N . THR A 1 107 ? -3.429 5.480 -0.508 1.00 98.25 107 THR A N 1
ATOM 869 C CA . THR A 1 107 ? -2.265 5.541 0.383 1.00 98.25 107 THR A CA 1
ATOM 870 C C . THR A 1 107 ? -2.681 5.557 1.853 1.00 98.25 107 THR A C 1
ATOM 872 O O . THR A 1 107 ? -2.096 4.819 2.637 1.00 98.25 107 THR A O 1
ATOM 875 N N . GLU A 1 108 ? -3.701 6.338 2.219 1.00 98.50 108 GLU A N 1
ATOM 876 C CA . GLU A 1 108 ? -4.273 6.395 3.573 1.00 98.50 108 GLU A CA 1
ATOM 877 C C . GLU A 1 108 ? -4.715 5.008 4.054 1.00 98.50 108 GLU A C 1
ATOM 879 O O . GLU A 1 108 ? -4.282 4.543 5.109 1.00 98.50 108 GLU A O 1
ATOM 884 N N . TRP A 1 109 ? -5.505 4.301 3.245 1.00 98.62 109 TRP A N 1
ATOM 885 C CA . TRP A 1 109 ? -5.959 2.951 3.572 1.00 98.62 109 TRP A CA 1
ATOM 886 C C . TRP A 1 109 ? -4.807 1.953 3.737 1.00 98.62 109 TRP A C 1
ATOM 888 O O . TRP A 1 109 ? -4.714 1.269 4.757 1.00 98.62 109 TRP A O 1
ATOM 898 N N . TYR A 1 110 ? -3.898 1.872 2.762 1.00 98.50 110 TYR A N 1
ATOM 899 C CA . TYR A 1 110 ? -2.792 0.913 2.830 1.00 98.50 110 TYR A CA 1
ATOM 900 C C . TYR A 1 110 ? -1.803 1.243 3.957 1.00 98.50 110 TYR A C 1
ATOM 902 O O . TYR A 1 110 ? -1.248 0.324 4.560 1.00 98.50 110 TYR A O 1
ATOM 910 N N . LEU A 1 111 ? -1.620 2.523 4.297 1.00 98.62 111 LEU A N 1
ATOM 911 C CA . LEU A 1 111 ? -0.819 2.926 5.451 1.00 98.62 111 LEU A CA 1
ATOM 912 C C . LEU A 1 111 ? -1.471 2.489 6.768 1.00 98.62 111 LEU A C 1
ATOM 914 O O . LEU A 1 111 ? -0.778 1.954 7.631 1.00 98.62 111 LEU A O 1
ATOM 918 N N . ALA A 1 112 ? -2.792 2.634 6.901 1.00 98.31 112 ALA A N 1
ATOM 919 C CA . ALA A 1 112 ? -3.515 2.150 8.075 1.00 98.31 112 ALA A CA 1
ATOM 920 C C . ALA A 1 112 ? -3.326 0.637 8.267 1.00 98.31 112 ALA A C 1
ATOM 922 O O . ALA A 1 112 ? -3.050 0.177 9.374 1.00 98.31 112 ALA A O 1
ATOM 923 N N . LEU A 1 113 ? -3.382 -0.139 7.180 1.00 98.00 113 LEU A N 1
ATOM 924 C CA . LEU A 1 113 ? -3.110 -1.578 7.222 1.00 98.00 113 LEU A CA 1
ATOM 925 C C . LEU A 1 113 ? -1.656 -1.894 7.604 1.00 98.00 113 LEU A C 1
ATOM 927 O O . LEU A 1 113 ? -1.426 -2.834 8.364 1.00 98.00 113 LEU A O 1
ATOM 931 N N . CYS A 1 114 ? -0.676 -1.117 7.127 1.00 97.50 114 CYS A N 1
ATOM 932 C CA . CYS A 1 114 ? 0.709 -1.236 7.596 1.00 97.50 114 CYS A CA 1
ATOM 933 C C . CYS A 1 114 ? 0.815 -1.000 9.108 1.00 97.50 114 CYS A C 1
ATOM 935 O O . CYS A 1 114 ? 1.487 -1.776 9.783 1.00 97.50 114 CYS A O 1
ATOM 937 N N . PHE A 1 115 ? 0.142 0.019 9.654 1.00 97.31 115 PHE A N 1
ATOM 938 C CA . PHE A 1 115 ? 0.142 0.265 11.099 1.00 97.31 115 PHE A CA 1
ATOM 939 C C . PHE A 1 115 ? -0.472 -0.894 11.886 1.00 97.31 115 PHE A C 1
ATOM 941 O O . PHE A 1 115 ? 0.130 -1.332 12.864 1.00 97.31 115 PHE A O 1
ATOM 948 N N . VAL A 1 116 ? -1.600 -1.452 11.428 1.00 95.94 116 VAL A N 1
ATOM 949 C CA . VAL A 1 116 ? -2.190 -2.659 12.035 1.00 95.94 116 VAL A CA 1
ATOM 950 C C . VAL A 1 116 ? -1.173 -3.799 12.040 1.00 95.94 116 VAL A C 1
ATOM 952 O O . VAL A 1 116 ? -0.906 -4.376 13.088 1.00 95.94 116 VAL A O 1
ATOM 955 N N . ARG A 1 117 ? -0.545 -4.092 10.897 1.00 94.50 117 ARG A N 1
ATOM 956 C CA . ARG A 1 117 ? 0.408 -5.206 10.777 1.00 94.50 117 ARG A CA 1
ATOM 957 C C . ARG A 1 117 ? 1.655 -5.048 11.646 1.00 94.50 117 ARG A C 1
ATOM 959 O O . ARG A 1 117 ? 2.157 -6.035 12.172 1.00 94.50 117 ARG A O 1
ATOM 966 N N . GLU A 1 118 ? 2.137 -3.823 11.814 1.00 94.00 118 GLU A N 1
ATOM 967 C CA . GLU A 1 118 ? 3.289 -3.490 12.662 1.00 94.00 118 GLU A CA 1
ATOM 968 C C . GLU A 1 118 ? 2.902 -3.306 14.146 1.00 94.00 118 GLU A C 1
ATOM 970 O O . GLU A 1 118 ? 3.722 -2.871 14.954 1.00 94.00 118 GLU A O 1
ATOM 975 N N . ASN A 1 119 ? 1.657 -3.628 14.519 1.00 93.44 119 ASN A N 1
ATOM 976 C CA . ASN A 1 119 ? 1.107 -3.470 15.867 1.00 93.44 119 ASN A CA 1
ATOM 977 C C . ASN A 1 119 ? 1.161 -2.022 16.407 1.00 93.44 119 ASN A C 1
ATOM 979 O O . ASN A 1 119 ? 1.212 -1.786 17.616 1.00 93.44 119 ASN A O 1
ATOM 983 N N . GLN A 1 120 ? 1.136 -1.038 15.506 1.00 95.00 120 GLN A N 1
ATOM 984 C CA . GLN A 1 120 ? 1.070 0.396 15.797 1.00 95.00 120 GLN A CA 1
ATOM 985 C C . GLN A 1 120 ? -0.392 0.840 15.912 1.00 95.00 120 GLN A C 1
ATOM 987 O O . GLN A 1 120 ? -0.919 1.574 15.076 1.00 95.00 120 GLN A O 1
ATOM 992 N N . MET A 1 121 ? -1.084 0.321 16.929 1.00 94.00 121 MET A N 1
ATOM 993 C CA . MET A 1 121 ? -2.545 0.428 17.021 1.00 94.00 121 MET A CA 1
ATOM 994 C C . MET A 1 121 ? -3.052 1.858 17.209 1.00 94.00 121 MET A C 1
ATOM 996 O O . MET A 1 121 ? -4.107 2.183 16.680 1.00 94.00 121 MET A O 1
ATOM 1000 N N . GLY A 1 122 ? -2.300 2.733 17.885 1.00 95.56 122 GLY A N 1
ATOM 1001 C CA . GLY A 1 122 ? -2.700 4.136 18.043 1.00 95.56 122 GLY A CA 1
ATOM 1002 C C . GLY A 1 122 ? -2.696 4.895 16.713 1.00 95.56 122 GLY A C 1
ATOM 1003 O O . GLY A 1 122 ? -3.631 5.632 16.406 1.00 95.56 122 GLY A O 1
ATOM 1004 N N . GLU A 1 123 ? -1.668 4.683 15.891 1.00 97.06 123 GLU A N 1
ATOM 1005 C CA . GLU A 1 123 ? -1.575 5.250 14.547 1.00 97.06 123 GLU A CA 1
ATOM 1006 C C . GLU A 1 123 ? -2.617 4.641 13.600 1.00 97.06 123 GLU A C 1
ATOM 1008 O O . GLU A 1 123 ? -3.226 5.363 12.806 1.00 97.06 123 GLU A O 1
ATOM 1013 N N . ALA A 1 124 ? -2.861 3.331 13.713 1.00 97.44 124 ALA A N 1
ATOM 1014 C CA . ALA A 1 124 ? -3.914 2.652 12.968 1.00 97.44 124 ALA A CA 1
ATOM 1015 C C . ALA A 1 124 ? -5.298 3.213 13.319 1.00 97.44 124 ALA A C 1
ATOM 1017 O O . ALA A 1 124 ? -6.037 3.593 12.415 1.00 97.44 124 ALA A O 1
ATOM 1018 N N . GLU A 1 125 ? -5.634 3.311 14.609 1.00 97.69 125 GLU A N 1
ATOM 1019 C CA . GLU A 1 125 ? -6.914 3.839 15.086 1.00 97.69 125 GLU A CA 1
ATOM 1020 C C . GLU A 1 125 ? -7.141 5.262 14.571 1.00 97.69 125 GLU A C 1
ATOM 1022 O O . GLU A 1 125 ? -8.175 5.535 13.965 1.00 97.69 125 GLU A O 1
ATOM 1027 N N . ALA A 1 126 ? -6.156 6.151 14.738 1.00 98.06 126 ALA A N 1
ATOM 1028 C CA . ALA A 1 126 ? -6.267 7.541 14.308 1.00 98.06 126 ALA A CA 1
ATOM 1029 C C . ALA A 1 126 ? -6.507 7.672 12.794 1.00 98.06 126 ALA A C 1
ATOM 1031 O O . ALA A 1 126 ? -7.352 8.460 12.361 1.00 98.06 126 ALA A O 1
ATOM 1032 N N . LEU A 1 127 ? -5.782 6.899 11.978 1.00 98.38 127 LEU A N 1
ATOM 1033 C CA . LEU A 1 127 ? -5.927 6.960 10.525 1.00 98.38 127 LEU A CA 1
ATOM 1034 C C . LEU A 1 127 ? -7.228 6.296 10.048 1.00 98.38 127 LEU A C 1
ATOM 1036 O O . LEU A 1 127 ? -7.890 6.825 9.158 1.00 98.38 127 LEU A O 1
ATOM 1040 N N . LEU A 1 128 ? -7.638 5.181 10.657 1.00 98.56 128 LEU A N 1
ATOM 1041 C CA . LEU A 1 128 ? -8.910 4.517 10.352 1.00 98.56 128 LEU A CA 1
ATOM 1042 C C . LEU A 1 128 ? -10.112 5.384 10.733 1.00 98.56 128 LEU A C 1
ATOM 1044 O O . LEU A 1 128 ? -11.077 5.445 9.973 1.00 98.56 128 LEU A O 1
ATOM 1048 N N . ASP A 1 129 ? -10.046 6.083 11.865 1.00 98.44 129 ASP A N 1
ATOM 1049 C CA . ASP A 1 129 ? -11.072 7.037 12.288 1.00 98.44 129 ASP A CA 1
ATOM 1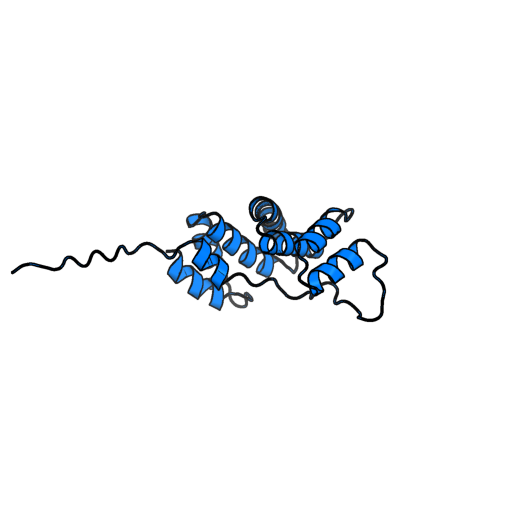050 C C . ASP A 1 129 ? -11.199 8.198 11.294 1.00 98.44 129 ASP A C 1
ATOM 1052 O O . ASP A 1 129 ? -12.301 8.499 10.827 1.00 98.44 129 ASP A O 1
ATOM 1056 N N . PHE A 1 130 ? -10.071 8.775 10.865 1.00 98.38 130 PHE A N 1
ATOM 1057 C CA . PHE A 1 130 ? -10.054 9.789 9.810 1.00 98.38 130 PHE A CA 1
ATOM 1058 C C . PHE A 1 130 ? -10.708 9.290 8.510 1.00 98.38 130 PHE A C 1
ATOM 1060 O O . PHE A 1 130 ? -11.559 9.978 7.936 1.00 98.38 130 PHE A O 1
ATOM 1067 N N . ILE A 1 131 ? -10.354 8.083 8.057 1.00 98.50 131 ILE A N 1
ATOM 1068 C CA . ILE A 1 131 ? -1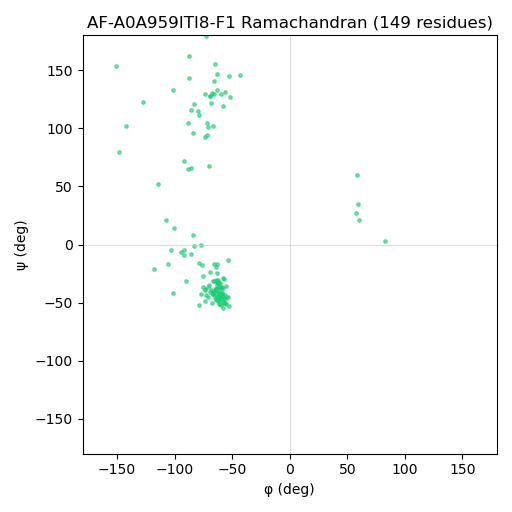0.914 7.492 6.836 1.00 98.50 131 ILE A CA 1
ATOM 1069 C C . ILE A 1 131 ? -12.426 7.257 6.983 1.00 98.50 131 ILE A C 1
ATOM 1071 O O . ILE A 1 131 ? -13.195 7.613 6.088 1.00 98.50 131 ILE A O 1
ATOM 1075 N N . ALA A 1 132 ? -12.873 6.691 8.107 1.00 98.31 132 ALA A N 1
ATOM 1076 C CA . ALA A 1 132 ? -14.283 6.393 8.365 1.00 98.31 132 ALA A CA 1
ATOM 1077 C C . ALA A 1 132 ? -15.159 7.660 8.414 1.00 98.31 132 ALA A C 1
ATOM 1079 O O . ALA A 1 132 ? -16.327 7.639 8.005 1.00 98.31 132 ALA A O 1
ATOM 1080 N N . GLN A 1 133 ? -14.591 8.778 8.871 1.00 98.12 133 GLN A N 1
ATOM 1081 C CA . GLN A 1 133 ? -15.270 10.072 8.937 1.00 98.12 133 GLN A CA 1
ATOM 1082 C C . GLN A 1 133 ? -15.199 10.880 7.635 1.00 98.12 133 GLN A C 1
ATOM 1084 O O . GLN A 1 133 ? -15.893 11.890 7.530 1.00 98.12 133 GLN A O 1
ATOM 1089 N N . SER A 1 134 ? -14.414 10.451 6.641 1.00 97.81 134 SER A N 1
ATOM 1090 C CA . SER A 1 134 ? -14.210 11.166 5.375 1.00 97.81 134 SER A CA 1
ATOM 1091 C C . SER A 1 134 ? -15.264 10.779 4.324 1.00 97.81 134 SER A C 1
ATOM 1093 O O . SER A 1 134 ? -15.170 9.702 3.727 1.00 97.81 134 SER A O 1
ATOM 1095 N N . PRO A 1 135 ? -16.276 11.629 4.041 1.00 96.62 135 PRO A N 1
ATOM 1096 C CA . PRO A 1 135 ? -17.351 11.269 3.123 1.00 96.62 135 PRO A CA 1
ATOM 1097 C C . PRO A 1 135 ? -16.829 11.099 1.695 1.00 96.62 135 PRO A C 1
ATOM 1099 O O . PRO A 1 135 ? -16.158 11.980 1.161 1.00 96.62 135 PRO A O 1
ATOM 1102 N N . GLY A 1 136 ? -17.172 9.978 1.059 1.00 95.75 136 GLY A N 1
ATOM 1103 C CA . GLY A 1 136 ? -16.732 9.674 -0.307 1.00 95.75 136 GLY A CA 1
ATOM 1104 C C . GLY A 1 136 ? -15.328 9.073 -0.401 1.00 95.75 136 GLY A C 1
ATOM 1105 O O . GLY A 1 136 ? -14.864 8.808 -1.510 1.00 95.75 136 GLY A O 1
ATOM 1106 N N . HIS A 1 137 ? -14.663 8.814 0.731 1.00 97.44 137 HIS A N 1
ATOM 1107 C CA . HIS A 1 137 ? -13.431 8.036 0.738 1.00 97.44 137 HIS A CA 1
ATOM 1108 C C . HIS A 1 137 ? -13.710 6.594 0.254 1.00 97.44 137 HIS A C 1
ATOM 1110 O O . HIS A 1 137 ? -14.654 5.970 0.747 1.00 97.44 137 HIS A O 1
ATOM 1116 N N . PRO A 1 138 ? -12.904 6.014 -0.663 1.00 96.94 138 PRO A N 1
ATOM 1117 C CA . PRO A 1 138 ? -13.174 4.687 -1.235 1.00 96.94 138 PRO A CA 1
ATOM 1118 C C . PRO A 1 138 ? -13.295 3.552 -0.208 1.00 96.94 138 PRO A C 1
ATOM 1120 O O . PRO A 1 138 ? -14.029 2.602 -0.443 1.00 96.94 138 PRO A O 1
ATOM 1123 N N . TYR A 1 139 ? -12.590 3.676 0.920 1.00 97.94 139 TYR A N 1
ATOM 1124 C CA . TYR A 1 139 ? -12.557 2.700 2.020 1.00 97.94 139 TYR A CA 1
ATOM 1125 C C . TYR A 1 139 ? -13.305 3.151 3.283 1.00 97.94 139 TYR A C 1
ATOM 1127 O O . TYR A 1 139 ? -13.010 2.681 4.379 1.00 97.94 139 TYR A O 1
ATOM 1135 N N . GLN A 1 140 ? -14.234 4.106 3.172 1.00 98.19 140 GLN A N 1
ATOM 1136 C CA . GLN A 1 140 ? -14.932 4.664 4.336 1.00 98.19 140 GLN A CA 1
ATOM 1137 C C . GLN A 1 140 ? -15.625 3.577 5.185 1.00 98.19 140 GLN A C 1
ATOM 1139 O O . GLN A 1 140 ? -15.521 3.570 6.412 1.00 98.19 140 GLN A O 1
ATOM 1144 N N . GLY A 1 141 ? -16.331 2.643 4.539 1.00 97.69 141 GLY A N 1
ATOM 1145 C CA . GLY A 1 141 ? -17.074 1.585 5.229 1.00 97.69 141 GLY A CA 1
ATOM 1146 C C . GLY A 1 141 ? -16.170 0.496 5.810 1.00 97.69 141 GLY A C 1
ATOM 1147 O O . GLY A 1 141 ? -16.417 -0.003 6.907 1.00 97.69 141 GLY A O 1
ATOM 1148 N N . GLU A 1 142 ? -15.120 0.129 5.083 1.00 98.06 142 GLU A N 1
ATOM 1149 C CA . GLU A 1 142 ? -14.099 -0.838 5.482 1.00 98.06 142 GLU A CA 1
ATOM 1150 C C . GLU A 1 142 ? -13.316 -0.331 6.692 1.00 98.06 142 GLU A C 1
ATOM 1152 O O . GLU A 1 142 ? -13.142 -1.071 7.660 1.00 98.06 142 GLU A O 1
ATOM 1157 N N . ALA A 1 143 ? -12.929 0.948 6.683 1.00 98.12 143 ALA A N 1
ATOM 1158 C CA . ALA A 1 143 ? -12.257 1.579 7.808 1.00 98.12 143 ALA A CA 1
ATOM 1159 C C . ALA A 1 143 ? -13.130 1.589 9.061 1.00 98.12 143 ALA A C 1
ATOM 1161 O O . ALA A 1 143 ? -12.636 1.238 10.124 1.00 98.12 143 ALA A O 1
ATOM 1162 N N . GLY A 1 144 ? -14.429 1.889 8.943 1.00 97.56 144 GLY A N 1
ATOM 1163 C CA . GLY A 1 144 ? -15.352 1.824 10.081 1.00 97.56 144 GLY A CA 1
ATOM 1164 C C . GLY A 1 144 ? -15.421 0.428 10.713 1.00 97.56 144 GLY A C 1
ATOM 1165 O O . GLY A 1 144 ? -15.329 0.297 11.929 1.00 97.56 144 GLY A O 1
ATOM 1166 N N . LYS A 1 145 ? -15.502 -0.626 9.891 1.00 96.44 145 LYS A N 1
ATOM 1167 C CA . LYS A 1 145 ? -15.520 -2.019 10.374 1.00 96.44 145 LYS A CA 1
ATOM 1168 C C . LYS A 1 145 ? -14.202 -2.431 11.025 1.00 96.44 145 LYS A C 1
ATOM 1170 O O . LYS A 1 145 ? -14.214 -3.147 12.019 1.00 96.44 145 LYS A O 1
ATOM 1175 N N . LEU A 1 146 ? -13.068 -2.030 10.450 1.00 96.50 146 LEU A N 1
ATOM 1176 C CA . LEU A 1 146 ? -11.757 -2.349 11.013 1.00 96.50 146 LEU A CA 1
ATOM 1177 C C . LEU A 1 146 ? -11.498 -1.554 12.300 1.00 96.50 146 LEU A C 1
ATOM 1179 O O . LEU A 1 146 ? -10.965 -2.110 13.254 1.00 96.50 146 LEU A O 1
ATOM 1183 N N . LEU A 1 147 ? -11.950 -0.299 12.358 1.00 96.31 147 LEU A N 1
ATOM 1184 C CA . LEU A 1 147 ? -11.849 0.572 13.528 1.00 96.31 147 LEU A CA 1
ATOM 1185 C C . LEU A 1 147 ? -12.521 -0.036 14.769 1.00 96.31 147 LEU A C 1
ATOM 1187 O O . LEU A 1 147 ? -12.004 0.101 15.869 1.00 96.31 147 LEU A O 1
ATOM 1191 N N . GLU A 1 148 ? -13.649 -0.733 14.608 1.00 94.31 148 GLU A N 1
ATOM 1192 C CA . GLU A 1 148 ? -14.329 -1.436 15.709 1.00 94.31 148 GLU A CA 1
ATOM 1193 C C . GLU A 1 148 ? -13.504 -2.585 16.310 1.00 94.31 148 GLU A C 1
ATOM 1195 O O . GLU A 1 148 ? -13.792 -3.008 17.425 1.00 94.31 148 GLU A O 1
ATOM 1200 N N . ARG A 1 149 ? -12.494 -3.089 15.589 1.00 92.50 149 ARG A N 1
ATOM 1201 C CA . ARG A 1 149 ? -11.691 -4.256 15.988 1.00 92.50 149 ARG A CA 1
ATOM 1202 C C . ARG A 1 149 ? -10.285 -3.915 16.483 1.00 92.50 149 ARG A C 1
ATOM 1204 O O . ARG A 1 149 ? -9.644 -4.770 17.082 1.00 92.50 149 ARG A O 1
ATOM 1211 N N . VAL A 1 150 ? -9.794 -2.708 16.193 1.00 88.12 150 VAL A N 1
ATOM 1212 C CA . VAL A 1 150 ? -8.469 -2.216 16.634 1.00 88.12 150 VAL A CA 1
ATOM 1213 C C . VAL A 1 150 ? -8.527 -1.408 17.938 1.00 88.12 150 VAL A C 1
ATOM 1215 O O . VAL A 1 150 ? -7.478 -1.021 18.446 1.00 88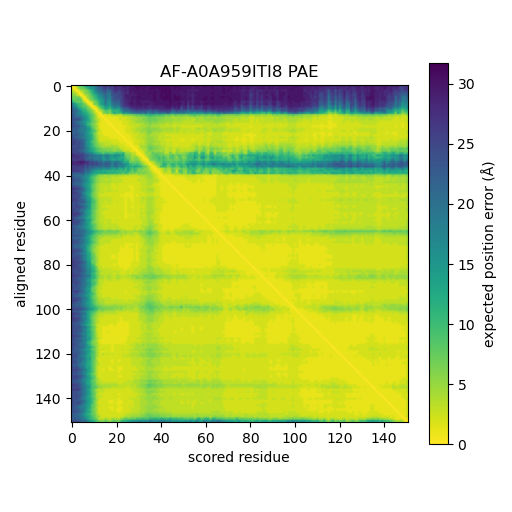.12 150 VAL A O 1
ATOM 1218 N N . LYS A 1 151 ? -9.737 -1.126 18.437 1.00 76.38 151 LYS A N 1
ATOM 1219 C CA . LYS A 1 151 ? -10.009 -0.402 19.688 1.00 76.38 151 LYS A CA 1
ATOM 1220 C C . LYS A 1 151 ? -9.872 -1.277 20.929 1.00 76.38 151 LYS A C 1
ATOM 1222 O O . LYS A 1 151 ? -10.111 -2.498 20.816 1.00 76.38 151 LYS A O 1
#

Radius of gyration: 18.17 Å; Cα contacts (8 Å, |Δi|>4): 185; chains: 1; bounding box: 36×39×71 Å

Solvent-accessible surface area (backbone atoms only — not comparable to full-atom values): 8644 Å² total; per-residue (Å²): 143,81,82,82,80,80,79,74,73,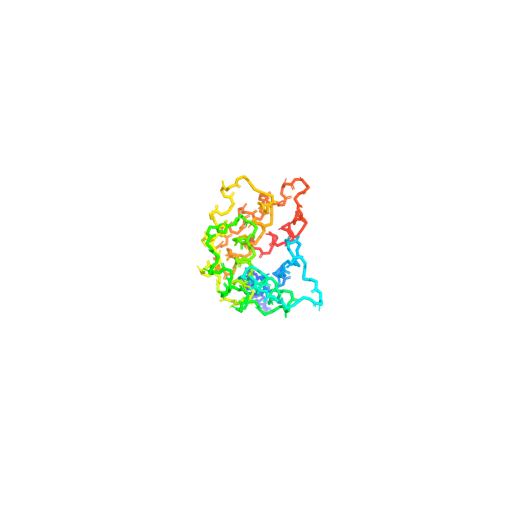90,64,60,65,56,40,63,61,55,29,64,77,68,65,68,80,77,76,69,81,86,63,69,73,62,93,86,62,81,66,82,49,60,68,45,45,11,42,48,28,44,74,68,65,39,22,61,60,12,27,62,31,46,74,67,52,82,84,65,53,73,64,56,49,49,52,30,24,46,19,24,45,76,53,76,33,45,88,68,15,42,63,52,29,64,53,49,53,76,44,97,54,95,57,29,71,57,32,51,54,56,40,26,43,44,24,30,55,71,67,36,43,71,63,16,42,56,47,22,51,52,38,39,72,35,87,88,42,94,52,20,69,59,24,46,62,50,42,73,46,65,98

Secondary structure (DSSP, 8-state):
--------------HHHHHHHH--PPP--SS---TTSPP-SHHHHHHHHHHTT-HHHHHHHHTT-SS--HHHHHHHHHHHHHTT-HHHHHHHHHHHTTS--TTHHHHHHHHHHHHHHTT-HHHHHHHHHHHHHSTT-TTHHHHHHHHHHH-

Sequence (151 aa):
MLGFFWMGCDAGDDPEVLYANNFVPIENLYKPTERRQVPETIEEKAFVEYDRKNYPEAARWLQKLESPDAGQRFYLAVALMASQQESAAKPLLEQLIQEDQPYKPLTEWYLALCFVRENQMGEAEALLDFIAQSPGHPYQGEAGKLLERVK

Nearest PDB structures (foldseek):
  5l0y-assembly1_A  TM=7.331E-01  e=4.781E-02  Thermochaetoides thermophila DSM 1495
  6q6g-assembly1_Z  TM=7.303E-01  e=5.618E-01  Homo sapiens
  9gaw-assembly1_Z  TM=7.300E-01  e=7.508E-01  Homo sapiens
  5g05-assembly1_C  TM=6.879E-01  e=9.559E-01  Homo sapiens
  6gmh-assembly1_Q  TM=6.434E-01  e=1.407E+00  Homo sapiens

pLDDT: mean 90.66, std 13.8, range [40.69, 98.62]

Foldseek 3Di:
DDDDPPPPPPPQPQLVVLLVVQDDQDQPPPDDDDPPDDQDDLQNQLNVCVNVVVLVRNLVSLVPDDPDDLVSLLSNLSSCVSVVNLVVSQVSLVVSCPDPDPCNLVSLVVNLSSCSNVVVLVSNLVSLVVLLPDPPRPCNVVSVVSNVRSD

Mean predicted aligned error: 6.03 Å